Protein AF-A0AAW5MUD3-F1 (afdb_monomer)

Foldseek 3Di:
DVVQLVDQEEEDEDAQCCLLVVLLVSQVVHDQNHAYEYAHDAAHPPPRHDVVVSNCVSNVVSHHYYYDDDPDDVVVVVVD

Structure (mmCIF, N/CA/C/O backbone):
data_AF-A0AAW5MUD3-F1
#
_entry.id   AF-A0AAW5MUD3-F1
#
loop_
_atom_site.group_PDB
_atom_site.id
_atom_site.type_symbol
_atom_site.label_atom_id
_atom_site.label_alt_id
_atom_site.label_comp_id
_atom_site.label_asym_id
_atom_site.label_entity_id
_atom_site.label_seq_id
_atom_site.pdbx_PDB_ins_code
_atom_site.Cartn_x
_atom_site.Cartn_y
_atom_site.Cartn_z
_atom_site.occupancy
_atom_site.B_iso_or_equiv
_atom_site.auth_seq_id
_atom_site.auth_comp_id
_atom_site.auth_asym_id
_atom_site.auth_atom_id
_atom_site.pdbx_PDB_model_num
ATOM 1 N N . ALA A 1 1 ? 0.861 7.410 -15.685 1.00 63.22 1 ALA A N 1
ATOM 2 C CA . ALA A 1 1 ? 1.251 6.085 -16.218 1.00 63.22 1 ALA A CA 1
ATOM 3 C C . ALA A 1 1 ? 2.771 5.913 -16.326 1.00 63.22 1 ALA A C 1
ATOM 5 O O . ALA A 1 1 ? 3.281 4.903 -15.861 1.00 63.22 1 ALA A O 1
ATOM 6 N N . THR A 1 2 ? 3.509 6.891 -16.867 1.00 79.06 2 THR A N 1
ATOM 7 C CA . THR A 1 2 ? 4.961 6.791 -17.134 1.00 79.06 2 THR A CA 1
ATOM 8 C C . THR A 1 2 ? 5.811 6.468 -15.903 1.00 79.06 2 THR A C 1
ATOM 10 O O . THR A 1 2 ? 6.694 5.625 -15.993 1.00 79.06 2 THR A O 1
ATOM 13 N N . ALA A 1 3 ? 5.512 7.065 -14.742 1.00 90.88 3 ALA A N 1
ATOM 14 C CA . ALA A 1 3 ? 6.260 6.801 -13.509 1.00 90.88 3 ALA A CA 1
ATOM 15 C C . ALA A 1 3 ? 6.165 5.329 -13.061 1.00 90.88 3 ALA A C 1
ATOM 17 O O . ALA A 1 3 ? 7.181 4.681 -12.849 1.00 90.88 3 ALA A O 1
ATOM 18 N N . LEU A 1 4 ? 4.955 4.763 -12.991 1.00 93.62 4 LEU A N 1
ATOM 19 C CA . LEU A 1 4 ? 4.745 3.377 -12.545 1.00 93.62 4 LEU A CA 1
ATOM 20 C C . LEU A 1 4 ? 5.338 2.348 -13.515 1.00 93.62 4 LEU A C 1
ATOM 22 O O . LEU A 1 4 ? 5.913 1.354 -13.079 1.00 93.62 4 LEU A O 1
ATOM 26 N N . ALA A 1 5 ? 5.253 2.613 -14.821 1.00 93.00 5 ALA A N 1
ATOM 27 C CA . ALA A 1 5 ? 5.847 1.750 -15.837 1.00 93.00 5 ALA A CA 1
ATOM 28 C C . ALA A 1 5 ? 7.388 1.810 -15.841 1.00 93.00 5 ALA A C 1
ATOM 30 O O . ALA A 1 5 ? 8.041 0.839 -16.218 1.00 93.00 5 ALA A O 1
ATOM 31 N N . ALA A 1 6 ? 7.986 2.923 -15.402 1.00 94.12 6 ALA A N 1
ATOM 32 C CA . ALA A 1 6 ? 9.437 3.077 -15.299 1.00 94.12 6 ALA A CA 1
ATOM 33 C C . ALA A 1 6 ? 10.006 2.551 -13.967 1.00 94.12 6 ALA A C 1
ATOM 35 O O . ALA A 1 6 ? 11.169 2.149 -13.905 1.00 94.12 6 ALA A O 1
ATOM 36 N N . SER A 1 7 ? 9.196 2.505 -12.907 1.00 95.81 7 SER A N 1
ATOM 37 C CA . SER A 1 7 ? 9.649 2.209 -11.547 1.00 95.81 7 SER A CA 1
ATOM 38 C C . SER A 1 7 ? 9.447 0.753 -11.144 1.00 95.81 7 SER A C 1
ATOM 40 O O . SER A 1 7 ? 8.333 0.240 -11.094 1.00 95.81 7 SER A O 1
ATOM 42 N N . ARG A 1 8 ? 10.542 0.091 -10.760 1.00 95.81 8 ARG A N 1
ATOM 43 C CA . ARG A 1 8 ? 10.491 -1.243 -10.143 1.00 95.81 8 ARG A CA 1
ATOM 44 C C . ARG A 1 8 ? 10.063 -1.195 -8.674 1.00 95.81 8 ARG A C 1
ATOM 46 O O . ARG A 1 8 ? 9.351 -2.078 -8.219 1.00 95.81 8 ARG A O 1
ATOM 53 N N . ASN A 1 9 ? 10.502 -0.181 -7.932 1.00 96.50 9 ASN A N 1
ATOM 54 C CA . ASN A 1 9 ? 10.153 0.000 -6.524 1.00 96.50 9 ASN A CA 1
ATOM 55 C C . ASN A 1 9 ? 9.103 1.103 -6.410 1.00 96.50 9 ASN A C 1
ATOM 57 O O . ASN A 1 9 ? 9.320 2.208 -6.907 1.00 96.50 9 ASN A O 1
ATOM 61 N N . ILE A 1 10 ? 7.986 0.800 -5.758 1.00 96.06 10 ILE A N 1
ATOM 62 C CA . ILE A 1 10 ? 6.858 1.716 -5.592 1.00 96.06 10 ILE A CA 1
ATOM 63 C C . ILE A 1 10 ? 6.638 1.944 -4.103 1.00 96.06 10 ILE A C 1
ATOM 65 O O . ILE A 1 10 ? 6.500 0.983 -3.345 1.00 96.06 10 ILE A O 1
ATOM 69 N N . HIS A 1 11 ? 6.593 3.212 -3.702 1.00 95.69 11 HIS A N 1
ATOM 70 C CA . HIS A 1 11 ? 6.298 3.627 -2.338 1.00 95.69 11 HIS A CA 1
ATOM 71 C C . HIS A 1 11 ? 4.937 4.329 -2.294 1.00 95.69 11 HIS A C 1
ATOM 73 O O . HIS A 1 11 ? 4.743 5.335 -2.970 1.00 95.69 11 HIS A O 1
ATOM 79 N N . VAL A 1 12 ? 4.012 3.771 -1.515 1.00 95.00 12 VAL A N 1
ATOM 80 C CA . VAL A 1 12 ? 2.624 4.228 -1.341 1.00 95.00 12 VAL A CA 1
ATOM 81 C C . VAL A 1 12 ? 2.497 4.928 0.018 1.00 95.00 12 VAL A C 1
ATOM 83 O O . VAL A 1 12 ? 2.835 4.350 1.058 1.00 95.00 12 VAL A O 1
ATOM 86 N N . VAL A 1 13 ? 2.068 6.193 0.012 1.00 92.75 13 VAL A N 1
ATOM 87 C CA . VAL A 1 13 ? 2.019 7.092 1.185 1.00 92.75 13 VAL A CA 1
ATOM 88 C C . VAL A 1 13 ? 0.722 7.907 1.179 1.00 92.75 13 VAL A C 1
ATOM 90 O O . VAL A 1 13 ? 0.702 9.132 1.260 1.00 92.75 13 VAL A O 1
ATOM 93 N N . GLU A 1 14 ? -0.391 7.195 1.077 1.00 91.19 14 GLU A N 1
ATOM 94 C CA . GLU A 1 14 ? -1.746 7.758 1.073 1.00 91.19 14 GLU A CA 1
ATOM 95 C C . GLU A 1 14 ? -2.354 7.726 2.486 1.00 91.19 14 GLU A C 1
ATOM 97 O O . GLU A 1 14 ? -1.911 6.935 3.327 1.00 91.19 14 GLU A O 1
ATOM 102 N N . PRO A 1 15 ? -3.429 8.488 2.757 1.00 91.06 15 PRO A N 1
ATOM 103 C CA 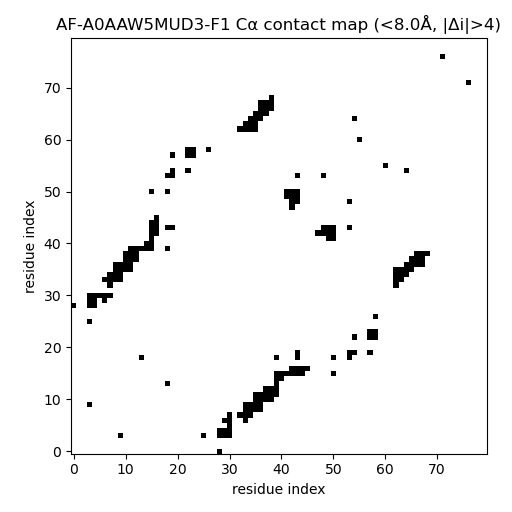. PRO A 1 15 ? -4.339 8.210 3.867 1.00 91.06 15 PRO A CA 1
ATOM 104 C C . PRO A 1 15 ? -4.912 6.783 3.808 1.00 91.06 15 PRO A C 1
ATOM 106 O O . PRO A 1 15 ? -5.214 6.264 2.732 1.00 91.06 15 PRO A O 1
ATOM 109 N N . SER A 1 16 ? -5.141 6.150 4.965 1.00 90.19 16 SE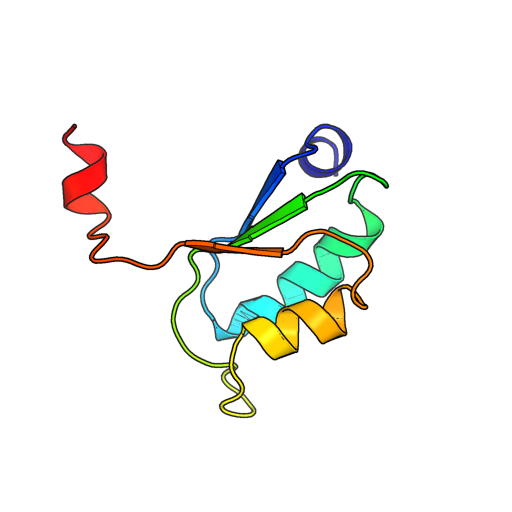R A N 1
ATOM 110 C CA . SER A 1 16 ? -5.543 4.731 5.022 1.00 90.19 16 SER A CA 1
ATOM 111 C C . SER A 1 16 ? -6.872 4.410 4.325 1.00 90.19 16 SER A C 1
ATOM 113 O O . SER A 1 16 ? -7.017 3.315 3.785 1.00 90.19 16 SER A O 1
ATOM 115 N N . HIS A 1 17 ? -7.819 5.354 4.278 1.00 91.00 17 HIS A N 1
ATOM 116 C CA . HIS A 1 17 ? -9.113 5.177 3.604 1.00 91.00 17 HIS A CA 1
ATOM 117 C C . HIS A 1 17 ? -9.000 5.130 2.069 1.00 91.00 17 HIS A C 1
ATOM 119 O O . HIS A 1 17 ? -9.858 4.556 1.410 1.00 91.00 17 HIS A O 1
ATOM 125 N N . LEU A 1 18 ? -7.919 5.664 1.488 1.00 93.81 18 LEU A N 1
ATOM 126 C CA . LEU A 1 18 ? -7.680 5.619 0.038 1.00 93.81 18 LEU A CA 1
ATOM 127 C C . LEU A 1 18 ? -6.852 4.404 -0.391 1.00 93.81 18 LEU A C 1
ATOM 129 O O . LEU A 1 18 ? -6.783 4.091 -1.578 1.00 93.81 18 LEU A O 1
ATOM 133 N N . PHE A 1 19 ? -6.241 3.696 0.562 1.00 95.00 19 PHE A N 1
ATOM 134 C CA . PHE A 1 19 ? -5.216 2.688 0.298 1.00 95.00 19 PHE A CA 1
ATOM 135 C C . PHE A 1 19 ? -5.668 1.607 -0.694 1.00 95.00 19 PHE A C 1
ATOM 137 O O . PHE A 1 19 ? -4.970 1.317 -1.663 1.00 95.00 19 PHE A O 1
ATOM 144 N N . ARG A 1 20 ? -6.865 1.036 -0.503 1.00 94.50 20 ARG A N 1
ATOM 145 C CA . ARG A 1 20 ? -7.397 -0.003 -1.402 1.00 94.50 20 ARG A CA 1
ATOM 146 C C . ARG A 1 20 ? -7.574 0.511 -2.828 1.00 94.50 20 ARG A C 1
ATOM 148 O O . ARG A 1 20 ? -7.211 -0.188 -3.774 1.00 94.50 20 ARG A O 1
ATOM 155 N N . GLU A 1 21 ? -8.160 1.694 -2.971 1.00 95.06 21 GLU A N 1
ATOM 156 C CA . GLU A 1 21 ? -8.489 2.245 -4.281 1.00 95.06 21 GLU A CA 1
ATOM 157 C C . GLU A 1 21 ? -7.223 2.640 -5.040 1.00 95.06 21 GLU A C 1
ATOM 159 O O . GLU A 1 21 ? -7.084 2.277 -6.206 1.00 95.06 21 GLU A O 1
ATOM 164 N N . VAL A 1 22 ? -6.244 3.245 -4.360 1.00 95.38 22 VAL A N 1
ATOM 165 C CA . VAL A 1 22 ? -4.929 3.526 -4.952 1.00 95.38 22 VAL A CA 1
ATOM 166 C C . VAL A 1 22 ? -4.278 2.239 -5.456 1.00 95.38 22 VAL A C 1
ATOM 168 O O . VAL A 1 22 ? -3.894 2.173 -6.622 1.00 95.38 22 VAL A O 1
ATOM 171 N N . LEU A 1 23 ? -4.220 1.175 -4.642 1.00 95.19 23 LEU A N 1
ATOM 172 C CA . LEU A 1 23 ? -3.637 -0.102 -5.076 1.00 95.19 23 LEU A CA 1
ATOM 173 C C . LEU A 1 23 ? -4.350 -0.694 -6.299 1.00 95.19 23 LEU A C 1
ATOM 175 O O . LEU A 1 23 ? -3.697 -1.234 -7.194 1.00 95.19 23 LEU A O 1
ATOM 179 N N . ARG A 1 24 ? -5.680 -0.584 -6.359 1.00 94.75 24 ARG A N 1
ATOM 180 C CA . ARG A 1 24 ? -6.480 -1.068 -7.490 1.00 94.75 24 ARG A CA 1
ATOM 181 C C . ARG A 1 24 ? -6.200 -0.274 -8.767 1.00 94.75 24 ARG A C 1
ATOM 183 O O . ARG A 1 24 ? -6.098 -0.877 -9.833 1.00 94.75 24 ARG A O 1
ATOM 190 N N . GLN A 1 25 ? -6.050 1.045 -8.651 1.00 94.88 25 GLN A N 1
ATOM 191 C CA . GLN A 1 25 ? -5.749 1.933 -9.773 1.00 94.88 25 GLN A CA 1
ATOM 192 C C . GLN A 1 25 ? -4.330 1.733 -10.301 1.00 94.88 25 GLN A C 1
ATOM 194 O O . GLN A 1 25 ? -4.140 1.681 -11.515 1.00 94.88 25 GLN A O 1
ATOM 199 N N . ILE A 1 26 ? -3.331 1.594 -9.422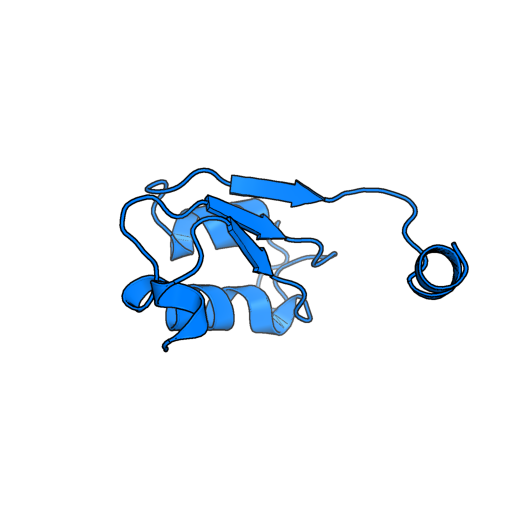 1.00 94.81 26 ILE A N 1
ATOM 200 C CA . ILE A 1 26 ? -1.934 1.498 -9.864 1.00 94.81 26 ILE A CA 1
ATOM 201 C C . ILE A 1 26 ? -1.577 0.125 -10.420 1.00 94.81 26 ILE A C 1
ATOM 203 O O . ILE A 1 26 ? -0.775 0.060 -11.346 1.00 94.81 26 ILE A O 1
ATOM 207 N N . LYS A 1 27 ? -2.196 -0.955 -9.921 1.00 94.06 27 LYS A N 1
ATOM 208 C CA . LYS A 1 27 ? -1.917 -2.341 -10.330 1.00 94.06 27 LYS A CA 1
ATOM 209 C C . LYS A 1 27 ? -1.774 -2.551 -11.847 1.00 94.06 27 LYS A C 1
ATOM 211 O O . LYS A 1 27 ? -0.751 -3.104 -12.244 1.00 94.06 27 LYS A O 1
ATOM 216 N N . PRO A 1 28 ? -2.727 -2.144 -12.710 1.00 93.88 28 PRO A N 1
ATOM 217 C CA . PRO A 1 28 ? -2.607 -2.352 -14.158 1.00 93.88 28 PRO A CA 1
ATOM 218 C C . PRO A 1 28 ? -1.473 -1.550 -14.816 1.00 93.88 28 PRO A C 1
ATOM 220 O O . PRO A 1 28 ? -1.102 -1.847 -15.945 1.00 93.88 28 PRO A O 1
ATOM 223 N N . MET A 1 29 ? -0.926 -0.537 -14.140 1.00 94.62 29 MET A N 1
ATOM 224 C CA . MET A 1 29 ? 0.173 0.297 -14.639 1.00 94.62 29 MET A CA 1
ATOM 225 C C . MET A 1 29 ? 1.553 -0.172 -14.154 1.00 94.62 29 MET A C 1
ATOM 227 O O . MET A 1 29 ? 2.565 0.418 -14.531 1.00 94.62 29 MET A O 1
ATOM 231 N N . MET A 1 30 ? 1.606 -1.181 -13.281 1.00 93.81 30 MET A N 1
ATOM 232 C CA . MET A 1 30 ? 2.848 -1.665 -12.688 1.00 93.81 30 MET A CA 1
ATOM 233 C C . MET A 1 30 ? 3.623 -2.552 -13.656 1.00 93.81 30 MET A C 1
ATOM 235 O O . MET A 1 30 ? 3.055 -3.331 -14.421 1.00 93.81 30 MET A O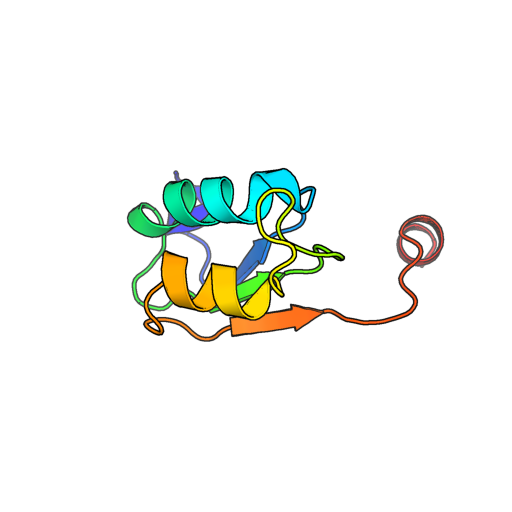 1
ATOM 239 N N . ARG A 1 31 ? 4.951 -2.487 -13.560 1.00 94.06 31 ARG A N 1
ATOM 240 C CA . ARG A 1 31 ? 5.830 -3.454 -14.220 1.00 94.06 31 ARG A CA 1
ATOM 241 C C . ARG A 1 31 ? 5.569 -4.879 -13.707 1.00 94.06 31 ARG A C 1
ATOM 243 O O . ARG A 1 31 ? 5.244 -5.042 -12.529 1.00 94.06 31 ARG A O 1
ATOM 250 N N . PRO A 1 32 ? 5.829 -5.916 -14.523 1.00 92.12 32 PRO A N 1
ATOM 251 C CA . PRO A 1 32 ? 5.743 -7.307 -14.075 1.00 92.12 32 PRO A CA 1
ATOM 252 C C . PRO A 1 32 ? 6.665 -7.641 -12.890 1.00 92.12 32 PRO A C 1
ATOM 254 O O . PRO A 1 32 ? 6.342 -8.509 -12.088 1.00 92.12 32 PRO A O 1
ATOM 257 N N . ASP A 1 33 ? 7.807 -6.952 -12.765 1.00 94.94 33 ASP A N 1
ATOM 258 C CA . ASP A 1 33 ? 8.814 -7.170 -11.717 1.00 94.94 33 ASP A CA 1
ATOM 259 C C . ASP A 1 33 ? 8.733 -6.166 -10.555 1.00 94.94 33 ASP A C 1
ATOM 261 O O . ASP A 1 33 ? 9.691 -6.026 -9.781 1.00 94.94 33 ASP A O 1
ATOM 265 N N . ALA A 1 34 ? 7.614 -5.443 -10.454 1.00 95.31 34 ALA A N 1
ATOM 266 C CA . ALA A 1 34 ? 7.434 -4.401 -9.461 1.00 95.31 34 ALA A CA 1
ATOM 267 C C . ALA A 1 34 ? 7.405 -4.948 -8.024 1.00 95.31 34 ALA A C 1
ATOM 269 O O . ALA A 1 34 ? 7.018 -6.084 -7.752 1.00 95.31 34 ALA A O 1
ATOM 270 N N . ARG A 1 35 ? 7.803 -4.097 -7.082 1.00 96.00 35 ARG A N 1
ATOM 271 C CA . ARG A 1 35 ? 7.786 -4.328 -5.636 1.00 96.00 35 ARG A CA 1
ATOM 272 C C . ARG A 1 35 ? 7.122 -3.136 -4.978 1.00 96.00 35 ARG A C 1
ATOM 274 O O . ARG A 1 35 ? 7.362 -2.001 -5.393 1.00 96.00 35 ARG A O 1
ATOM 281 N N . LEU A 1 36 ? 6.318 -3.387 -3.953 1.00 96.56 36 LEU A N 1
ATOM 282 C CA . LEU A 1 36 ? 5.548 -2.336 -3.305 1.00 96.56 36 LEU A CA 1
ATOM 283 C C . LEU A 1 36 ? 5.848 -2.266 -1.811 1.00 96.56 36 LEU A C 1
ATOM 285 O O . LEU A 1 36 ? 5.828 -3.269 -1.099 1.00 96.56 36 LEU A O 1
ATOM 289 N N . VAL A 1 37 ? 6.103 -1.050 -1.345 1.00 96.56 37 VAL A N 1
ATOM 290 C CA . VAL A 1 37 ? 6.259 -0.711 0.063 1.00 96.56 37 VAL A CA 1
ATOM 291 C C . VAL A 1 37 ? 5.284 0.402 0.423 1.00 96.56 37 VAL A C 1
ATOM 293 O O . VAL A 1 37 ? 4.987 1.255 -0.412 1.00 96.56 37 VAL A O 1
ATOM 296 N N . TRP A 1 38 ? 4.771 0.409 1.650 1.00 95.62 38 TRP A N 1
ATOM 297 C CA . TRP A 1 38 ? 3.954 1.520 2.136 1.00 95.62 38 TRP A CA 1
ATOM 298 C C . TRP A 1 38 ? 4.371 1.992 3.522 1.00 95.62 38 TRP A C 1
ATOM 300 O O . TRP A 1 38 ? 4.823 1.205 4.358 1.00 95.62 38 TRP A O 1
ATOM 310 N N . ALA A 1 39 ? 4.169 3.287 3.752 1.00 93.31 39 ALA A N 1
ATOM 311 C CA . ALA A 1 39 ? 4.281 3.933 5.059 1.00 93.31 39 ALA A CA 1
ATOM 312 C C . ALA A 1 39 ? 2.914 4.390 5.604 1.00 93.31 39 ALA A C 1
ATOM 314 O O . ALA A 1 39 ? 2.841 4.971 6.687 1.00 93.31 39 ALA A O 1
ATOM 315 N N . THR A 1 40 ? 1.821 4.126 4.876 1.00 90.75 40 THR A N 1
ATOM 316 C CA . THR A 1 40 ? 0.454 4.377 5.345 1.00 90.75 40 THR A CA 1
ATOM 317 C C . THR A 1 40 ? 0.195 3.632 6.656 1.00 90.75 40 THR A C 1
ATOM 319 O O . THR A 1 40 ? 0.277 2.404 6.719 1.00 90.75 40 THR A O 1
ATOM 322 N N . LYS A 1 41 ? -0.125 4.385 7.711 1.00 86.12 41 LYS A N 1
ATOM 323 C CA . LYS A 1 41 ? -0.464 3.863 9.042 1.00 86.12 41 LYS A CA 1
ATOM 324 C C . LYS A 1 41 ? -1.982 3.748 9.198 1.00 86.12 41 LYS A C 1
ATOM 326 O O . LYS A 1 41 ? -2.728 4.512 8.592 1.00 86.12 41 LYS A O 1
ATOM 331 N N . GLY A 1 42 ? -2.429 2.824 10.048 1.00 86.19 42 GLY A N 1
ATOM 332 C CA . GLY A 1 42 ? -3.836 2.663 10.425 1.00 86.19 42 GLY A CA 1
ATOM 333 C C . GLY A 1 42 ? -4.495 1.403 9.863 1.00 86.19 42 GLY A C 1
ATOM 334 O O . GLY A 1 42 ? -3.828 0.422 9.531 1.00 86.19 42 GLY A O 1
ATOM 335 N N . LEU A 1 43 ? -5.824 1.439 9.797 1.00 89.62 43 LEU A N 1
ATOM 336 C CA . LEU A 1 43 ? -6.692 0.347 9.355 1.00 89.62 43 LEU A CA 1
ATOM 337 C C . LEU A 1 43 ? -7.523 0.792 8.146 1.00 89.62 43 LEU A C 1
ATOM 339 O O . LEU A 1 43 ? -7.682 1.993 7.901 1.00 89.62 43 LEU A O 1
ATOM 343 N N . GLN A 1 44 ? -8.063 -0.173 7.400 1.00 88.69 44 GLN A N 1
ATOM 344 C CA . GLN A 1 44 ? -9.052 0.108 6.363 1.00 88.69 44 GLN A CA 1
ATOM 345 C C . GLN A 1 44 ? -10.296 0.725 7.010 1.00 88.69 44 GLN A C 1
ATOM 347 O O . GLN A 1 44 ? -10.893 0.102 7.887 1.00 88.69 44 GLN A O 1
ATOM 352 N N . ALA A 1 45 ? -10.690 1.915 6.555 1.00 80.94 45 ALA A N 1
ATOM 353 C CA . ALA A 1 45 ? -11.734 2.708 7.197 1.00 80.94 45 ALA A CA 1
ATOM 354 C C . ALA A 1 45 ? -13.076 1.970 7.306 1.00 80.94 45 ALA A C 1
ATOM 356 O O . ALA A 1 45 ? -13.714 2.026 8.350 1.00 80.94 45 ALA A O 1
ATOM 357 N N . GLU A 1 46 ? -13.477 1.229 6.270 1.00 82.19 46 GLU A N 1
ATOM 358 C CA . GLU A 1 46 ? -14.803 0.598 6.234 1.00 82.19 46 GLU A CA 1
ATOM 359 C C . GLU A 1 46 ? -14.887 -0.692 7.059 1.00 82.19 46 GLU A C 1
ATOM 361 O O . GLU A 1 46 ? -15.971 -1.105 7.453 1.00 82.19 46 GLU A O 1
ATOM 366 N N . THR A 1 47 ? -13.759 -1.375 7.279 1.00 87.06 47 THR A N 1
ATOM 367 C CA . THR A 1 47 ? -13.754 -2.751 7.815 1.00 87.06 47 THR A CA 1
ATOM 368 C C . THR A 1 47 ? -12.862 -2.948 9.036 1.00 87.06 47 THR A C 1
ATOM 370 O O . THR A 1 47 ? -12.849 -4.033 9.608 1.00 87.06 47 THR A O 1
ATOM 373 N N . GLY A 1 48 ? -12.057 -1.951 9.413 1.00 90.06 48 GLY A N 1
ATOM 374 C CA . GLY A 1 48 ? -11.072 -2.072 10.490 1.00 90.06 48 GLY A CA 1
ATOM 375 C C . GLY A 1 48 ? -9.934 -3.054 10.189 1.00 90.06 48 GLY A C 1
ATOM 376 O O . GLY A 1 48 ? -9.184 -3.435 11.083 1.00 90.06 48 GLY A O 1
ATOM 377 N N . ARG A 1 49 ? -9.775 -3.500 8.939 1.00 91.88 49 ARG A N 1
ATOM 378 C CA . ARG A 1 49 ? -8.773 -4.514 8.584 1.00 91.88 49 ARG A CA 1
ATOM 379 C C . ARG A 1 49 ? -7.368 -3.934 8.507 1.00 91.88 49 ARG A C 1
ATOM 381 O O . ARG A 1 49 ? -7.166 -2.806 8.056 1.00 91.88 49 ARG A O 1
ATOM 388 N N . LEU A 1 50 ? -6.378 -4.755 8.860 1.00 94.00 50 LEU A N 1
ATOM 389 C CA . LEU A 1 50 ? -4.966 -4.411 8.682 1.00 94.00 50 LEU A CA 1
ATOM 390 C C . LEU A 1 50 ? -4.655 -4.206 7.193 1.00 94.00 50 LEU A C 1
ATOM 392 O O . LEU A 1 50 ? -5.008 -5.037 6.350 1.00 94.00 50 LEU A O 1
ATOM 396 N N . LEU A 1 51 ? -3.927 -3.133 6.878 1.00 94.19 51 LEU A N 1
ATOM 397 C CA . LEU A 1 51 ? -3.589 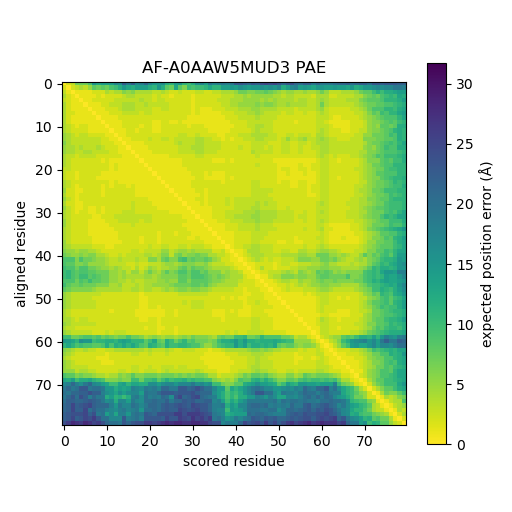-2.748 5.501 1.00 94.19 51 LEU A CA 1
ATOM 398 C C . LEU A 1 51 ? -2.795 -3.827 4.753 1.00 94.19 51 LEU A C 1
ATOM 400 O O . LEU A 1 51 ? -2.943 -3.979 3.545 1.00 94.19 51 LEU A O 1
ATOM 404 N N . GLN A 1 52 ? -2.039 -4.661 5.466 1.00 93.38 52 GLN A N 1
ATOM 405 C CA . GLN A 1 52 ? -1.367 -5.828 4.886 1.00 93.38 52 GLN A CA 1
ATOM 406 C C . GLN A 1 52 ? -2.334 -6.819 4.216 1.00 93.38 52 GLN A C 1
ATOM 408 O O . GLN A 1 52 ? -1.999 -7.407 3.188 1.00 93.38 52 GLN A O 1
ATOM 413 N N . HIS A 1 53 ? -3.542 -6.999 4.763 1.00 94.00 53 HIS A N 1
ATOM 414 C CA . HIS A 1 53 ? -4.555 -7.862 4.157 1.00 94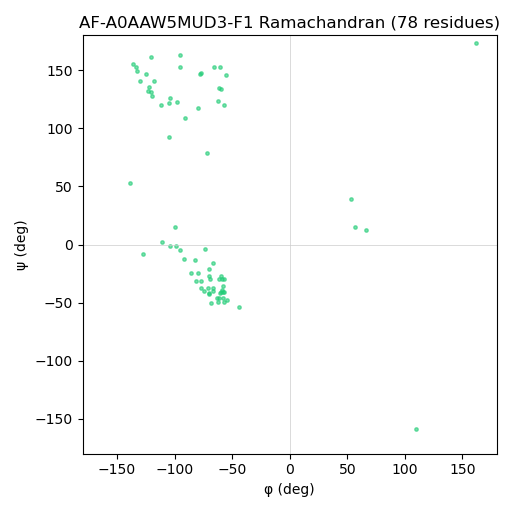.00 53 HIS A CA 1
ATOM 415 C C . HIS A 1 53 ? -5.176 -7.191 2.935 1.00 94.00 53 HIS A C 1
ATOM 417 O O . HIS A 1 53 ? -5.342 -7.837 1.904 1.00 94.00 53 HIS A O 1
ATOM 423 N N . VAL A 1 54 ? -5.433 -5.884 3.021 1.00 94.12 54 VAL A N 1
ATOM 424 C CA . VAL A 1 54 ? -5.920 -5.079 1.894 1.00 94.12 54 VAL A CA 1
ATOM 425 C C . VAL A 1 54 ? -4.950 -5.143 0.713 1.00 94.12 54 VAL A C 1
ATOM 427 O O . VAL A 1 54 ? -5.371 -5.395 -0.415 1.00 94.12 54 VAL A O 1
ATOM 430 N N . ALA A 1 55 ? -3.648 -4.983 0.972 1.00 94.69 55 ALA A N 1
ATOM 431 C CA . ALA A 1 55 ? -2.614 -5.039 -0.056 1.00 94.69 55 ALA A CA 1
ATOM 432 C C . ALA A 1 55 ? -2.542 -6.413 -0.730 1.00 94.69 55 ALA A C 1
ATOM 434 O O . ALA A 1 55 ? -2.528 -6.505 -1.960 1.00 94.69 55 ALA A O 1
ATOM 435 N N . ARG A 1 56 ? -2.553 -7.488 0.068 1.00 93.69 56 ARG A N 1
ATOM 436 C CA . ARG A 1 56 ? -2.544 -8.869 -0.436 1.00 93.69 56 ARG A CA 1
ATOM 437 C C . ARG A 1 56 ? -3.749 -9.170 -1.322 1.00 93.69 56 ARG A C 1
ATOM 439 O O . ARG A 1 56 ? -3.579 -9.799 -2.361 1.00 93.69 56 ARG A O 1
ATOM 446 N N . GLU A 1 57 ? -4.933 -8.689 -0.957 1.00 93.31 57 GLU A N 1
ATOM 447 C CA . GLU A 1 57 ? -6.145 -8.861 -1.763 1.00 93.31 57 GLU A CA 1
ATOM 448 C C . GLU A 1 57 ? -6.097 -8.078 -3.073 1.00 93.31 57 GLU A C 1
ATOM 450 O O . GLU A 1 57 ? -6.334 -8.647 -4.140 1.00 93.31 57 GLU A O 1
ATOM 455 N N . ALA A 1 58 ? -5.767 -6.785 -3.012 1.00 93.50 58 ALA A N 1
ATOM 456 C CA . ALA A 1 58 ? -5.733 -5.928 -4.195 1.00 93.50 58 ALA A CA 1
ATOM 457 C C . ALA A 1 58 ? -4.710 -6.444 -5.228 1.00 93.50 58 ALA A C 1
ATOM 459 O O . ALA A 1 58 ? -4.984 -6.528 -6.432 1.00 93.50 58 ALA A O 1
ATOM 460 N N . LEU A 1 59 ? -3.542 -6.874 -4.750 1.00 92.19 59 LEU A N 1
ATOM 461 C CA . LEU A 1 59 ? -2.403 -7.262 -5.583 1.00 92.19 59 LEU A CA 1
ATOM 462 C C . LEU A 1 59 ? -2.275 -8.782 -5.790 1.00 92.19 59 LEU A C 1
ATOM 464 O O . LEU A 1 59 ? -1.416 -9.224 -6.546 1.00 92.19 59 LEU A O 1
ATOM 468 N N . ARG A 1 60 ? -3.165 -9.585 -5.187 1.00 79.00 60 ARG A N 1
ATOM 469 C CA . ARG A 1 60 ? -3.278 -11.052 -5.338 1.00 79.00 60 ARG A CA 1
ATOM 470 C C . ARG A 1 60 ? -1.980 -11.843 -5.090 1.00 79.00 60 ARG A C 1
ATOM 472 O O . ARG A 1 60 ? -1.717 -12.808 -5.794 1.00 79.00 60 ARG A O 1
ATOM 479 N N . HIS A 1 61 ? -1.173 -11.459 -4.099 1.00 70.94 61 HIS A N 1
ATOM 480 C CA . HIS A 1 61 ? 0.118 -12.106 -3.769 1.00 70.94 61 HIS A CA 1
ATOM 481 C C . HIS A 1 61 ? 1.153 -12.168 -4.913 1.00 70.94 61 HIS A C 1
ATOM 483 O O . HIS A 1 61 ? 2.131 -12.902 -4.811 1.00 70.94 61 HIS A O 1
ATOM 489 N N . GLN A 1 62 ? 0.972 -11.396 -5.989 1.00 80.25 62 GLN A N 1
ATOM 490 C CA . GLN A 1 62 ? 1.819 -11.503 -7.184 1.00 80.25 62 GLN A CA 1
ATOM 491 C C . GLN A 1 62 ? 3.144 -10.744 -7.070 1.00 80.25 62 GLN A C 1
ATOM 493 O O . GLN A 1 62 ? 4.026 -10.947 -7.898 1.00 80.25 62 GLN A O 1
ATOM 498 N N . ILE A 1 63 ? 3.294 -9.873 -6.066 1.00 92.38 63 ILE A N 1
ATOM 499 C CA . ILE A 1 63 ? 4.476 -9.020 -5.922 1.00 92.38 63 ILE A CA 1
ATOM 500 C C . ILE A 1 63 ? 5.014 -9.014 -4.487 1.00 92.38 63 ILE A C 1
ATOM 502 O O . ILE A 1 63 ? 4.235 -9.177 -3.542 1.00 92.38 63 ILE A O 1
ATOM 506 N N . PRO A 1 64 ? 6.324 -8.766 -4.295 1.00 95.38 64 PRO A N 1
ATOM 507 C CA . PRO A 1 64 ? 6.892 -8.510 -2.978 1.00 95.38 64 PRO A CA 1
ATOM 508 C C . PRO A 1 64 ? 6.256 -7.285 -2.312 1.00 95.38 64 PRO A C 1
ATOM 510 O O . PRO A 1 64 ? 6.129 -6.224 -2.931 1.00 95.38 64 PRO A O 1
ATOM 513 N N . LEU A 1 65 ? 5.896 -7.447 -1.038 1.00 95.50 65 LEU A N 1
ATOM 514 C CA . LEU A 1 65 ? 5.253 -6.437 -0.202 1.00 95.50 65 LEU A CA 1
ATOM 515 C C . LEU A 1 65 ? 6.105 -6.164 1.039 1.00 95.50 65 LEU A C 1
ATOM 517 O O . LEU A 1 65 ? 6.555 -7.106 1.690 1.00 95.50 65 LEU A O 1
ATOM 521 N N . ALA A 1 66 ? 6.276 -4.892 1.388 1.00 94.81 66 ALA A N 1
ATOM 522 C CA . ALA A 1 66 ? 6.948 -4.466 2.612 1.00 94.81 66 ALA A CA 1
ATOM 523 C C . ALA A 1 66 ? 6.187 -3.326 3.300 1.00 94.81 66 ALA A C 1
ATOM 525 O O . ALA A 1 66 ? 5.467 -2.565 2.657 1.00 94.81 66 ALA A O 1
ATOM 526 N N . VAL A 1 67 ? 6.380 -3.185 4.610 1.00 93.19 67 VAL A N 1
ATOM 527 C CA . VAL A 1 67 ? 5.816 -2.087 5.407 1.00 93.19 67 VAL A CA 1
ATOM 528 C C . VAL A 1 67 ? 6.956 -1.320 6.048 1.00 93.19 67 VAL A C 1
ATOM 530 O O . VAL A 1 67 ? 7.827 -1.929 6.666 1.00 93.19 67 VAL A O 1
ATOM 533 N N . ILE A 1 68 ? 6.944 0.005 5.926 1.00 90.75 68 ILE A N 1
ATOM 534 C CA . ILE A 1 68 ? 7.838 0.875 6.688 1.00 90.75 68 I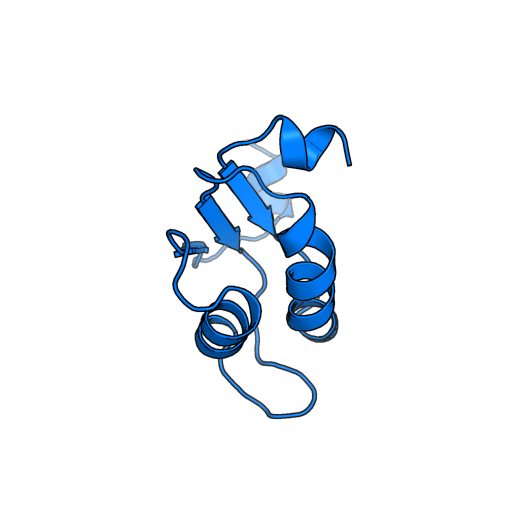LE A CA 1
ATOM 535 C C . ILE A 1 68 ? 7.115 1.263 7.975 1.00 90.75 68 ILE A C 1
ATOM 537 O O . ILE A 1 68 ? 6.157 2.037 7.967 1.00 90.75 68 ILE A O 1
ATOM 541 N N . SER A 1 69 ? 7.583 0.718 9.094 1.00 81.88 69 SER A N 1
ATOM 542 C CA . SER A 1 69 ? 7.093 1.030 10.437 1.00 81.88 69 SER A CA 1
ATOM 543 C C . SER A 1 69 ? 8.199 1.647 11.290 1.00 81.88 69 SER A C 1
ATOM 545 O O . SER A 1 69 ? 9.340 1.198 11.234 1.00 81.88 69 SER A O 1
ATOM 547 N N . GLY A 1 70 ? 7.859 2.646 12.109 1.00 77.19 70 GLY A N 1
ATOM 548 C CA . GLY A 1 70 ? 8.788 3.285 13.046 1.00 77.19 70 GLY A CA 1
ATOM 549 C C . GLY A 1 70 ? 8.303 4.657 13.543 1.00 77.19 70 GLY A C 1
ATOM 550 O O . GLY A 1 70 ? 7.281 5.162 13.045 1.00 77.19 70 GLY A O 1
ATOM 551 N N . PRO A 1 71 ? 9.013 5.265 14.518 1.00 65.38 71 PRO A N 1
ATOM 552 C CA . PRO A 1 71 ? 8.778 6.630 14.982 1.00 65.38 71 PRO A CA 1
ATOM 553 C C . PRO A 1 71 ? 9.247 7.619 13.909 1.00 65.38 71 PRO A C 1
ATOM 555 O O . PRO A 1 71 ? 10.338 8.168 13.952 1.00 65.38 71 PRO A O 1
ATOM 558 N N . THR A 1 72 ? 8.428 7.794 12.880 1.00 58.50 72 THR A N 1
ATOM 559 C CA . THR A 1 72 ? 8.703 8.691 11.760 1.00 58.50 72 THR A CA 1
ATOM 560 C C . THR A 1 72 ? 7.843 9.941 11.884 1.00 58.50 72 THR A C 1
ATOM 562 O O . THR A 1 72 ? 6.703 9.974 11.418 1.00 58.50 72 THR A O 1
ATOM 565 N N . PHE A 1 73 ? 8.378 10.978 12.529 1.00 60.41 73 PHE A N 1
ATOM 566 C CA . PHE A 1 73 ? 7.868 12.336 12.362 1.00 60.41 73 PHE A CA 1
ATOM 567 C C . PHE A 1 73 ? 8.434 12.897 11.055 1.00 60.41 73 PHE A C 1
ATOM 569 O O . PHE A 1 73 ? 9.643 13.044 10.902 1.00 60.41 73 PHE A O 1
ATOM 576 N N . ALA A 1 74 ? 7.564 13.224 10.095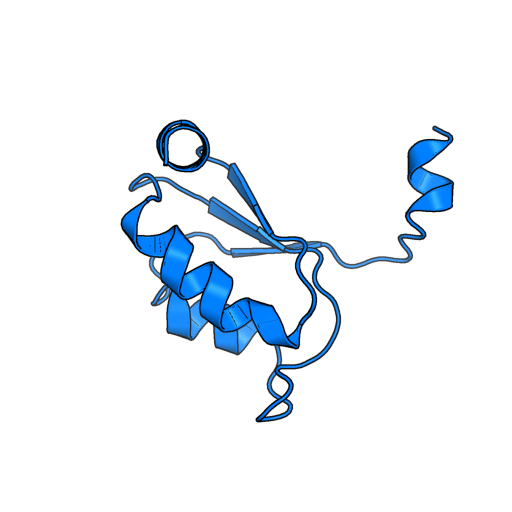 1.00 60.34 74 ALA A N 1
ATOM 577 C CA . ALA A 1 74 ? 7.987 13.741 8.788 1.00 60.34 74 ALA A CA 1
ATOM 578 C C . ALA A 1 74 ? 8.845 15.021 8.895 1.00 60.34 74 ALA A C 1
ATOM 580 O O . ALA A 1 74 ? 9.724 15.249 8.067 1.00 60.34 74 ALA A O 1
ATOM 581 N N . LYS A 1 75 ? 8.622 15.830 9.942 1.00 55.69 75 LYS A N 1
ATOM 582 C CA . LYS A 1 75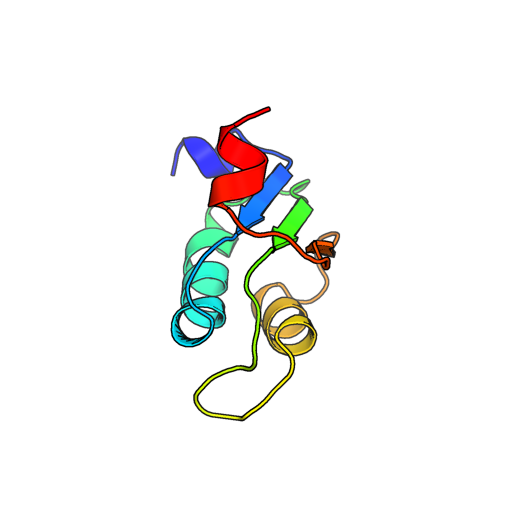 ? 9.410 17.038 10.234 1.00 55.69 75 LYS A CA 1
ATOM 583 C C . LYS A 1 75 ? 10.842 16.745 10.684 1.00 55.69 75 LYS A C 1
ATOM 585 O O . LYS A 1 75 ? 11.708 17.570 10.415 1.00 55.69 75 LYS A O 1
ATOM 590 N N . ASP A 1 76 ? 11.078 15.609 11.332 1.00 54.62 76 ASP A N 1
ATOM 591 C CA . ASP A 1 76 ? 12.406 15.244 11.836 1.00 54.62 76 ASP A CA 1
ATOM 592 C C . ASP A 1 76 ? 13.266 14.649 10.712 1.00 54.62 76 ASP A C 1
ATOM 594 O O . ASP A 1 76 ? 14.464 14.897 10.652 1.00 54.62 76 ASP A O 1
ATOM 598 N N . LEU A 1 77 ? 12.639 13.968 9.744 1.00 58.88 77 LEU A N 1
ATOM 599 C CA . LEU A 1 77 ? 13.312 13.456 8.543 1.00 58.88 77 LEU A CA 1
ATOM 600 C C . LEU A 1 77 ? 13.733 14.562 7.565 1.00 58.88 77 LEU A C 1
ATOM 602 O O . LEU A 1 77 ? 14.804 14.471 6.987 1.00 58.88 77 LEU A O 1
ATOM 606 N N . ALA A 1 78 ? 12.927 15.615 7.388 1.00 59.50 78 ALA A N 1
ATOM 607 C CA . ALA A 1 78 ? 13.224 16.706 6.447 1.00 59.50 78 ALA A CA 1
ATOM 608 C C . ALA A 1 78 ? 14.342 17.665 6.913 1.00 59.50 78 ALA A C 1
ATOM 610 O O . ALA A 1 78 ? 14.677 18.610 6.202 1.00 59.50 78 ALA A O 1
ATOM 611 N N . ARG A 1 79 ? 14.866 17.469 8.128 1.00 48.59 79 ARG A N 1
ATOM 612 C CA . ARG A 1 79 ? 15.918 18.296 8.743 1.00 48.59 79 ARG A CA 1
ATOM 613 C C . ARG A 1 79 ? 17.296 17.634 8.739 1.00 48.59 79 ARG A C 1
ATOM 615 O O . ARG A 1 79 ? 18.237 18.248 9.236 1.00 48.59 79 ARG A O 1
ATOM 622 N N . THR A 1 80 ? 17.394 16.414 8.217 1.00 43.53 80 THR A N 1
ATOM 623 C CA . THR A 1 80 ? 18.656 15.677 8.056 1.00 43.53 80 THR A CA 1
ATOM 624 C C . THR A 1 80 ? 19.029 15.660 6.586 1.00 43.53 80 THR A C 1
ATOM 626 O O . THR A 1 80 ? 20.229 15.831 6.293 1.00 43.53 80 THR A O 1
#

Nearest PDB structures (foldseek):
  3k96-assembly1_B  TM=9.089E-01  e=3.455E-05  Coxiella burnetii RSA 493
  6e90-assembly2_D-2  TM=8.380E-01  e=1.156E-02  Homo sapiens
  2g5c-assembly1_A  TM=7.056E-01  e=7.849E-02  Aquifex aeolicus VF5
  4ddh-assembly1_B  TM=4.447E-01  e=6.499E-01  Mycobacterium tuberculosis
  3coz-assembly1_B  TM=4.033E-01  e=9.659E-01  unclassified

Mean predicted aligned error: 5.71 Å

Sequence (80 aa):
ATALAASRNIHVVEPSHLFREVLRQIKPMMRPDARLVWATKGLQAETGRLLQHVAREALRHQIPLAVISGPTFAKDLART

Radius of gyration: 13.18 Å; Cα contacts (8 Å, |Δi|>4): 100; chains: 1; bounding box: 34×30×32 Å

InterPro domains:
  IPR011128 Glycerol-3-phosphate dehydrogenase, NAD-dependent, N-terminal [PF01210] (2-79)
  IPR036291 NAD(P)-binding domain superfamily [SSF51735] (2-79)

Organism: NCBI:txid1499973

Secondary structure (DSSP, 8-state):
-HHHHH-SEEEE---GGGHHHHHHHHGGGS-TT-EEEE---SB-TTT--BHHHHHHHHHTT-S-EEE--S---HHHHTT-

pLDDT: mean 86.96, std 13.07, range [43.53, 96.56]

Solvent-accessible surface area (backbone atoms only — not comparable to full-atom values): 4856 Å² total; per-residue (Å²): 104,70,65,43,56,72,36,49,72,44,81,46,78,53,64,37,73,48,46,61,59,52,48,54,66,47,54,86,40,46,38,92,80,28,32,43,34,34,58,52,66,74,39,32,70,92,73,68,40,56,52,72,58,49,51,39,62,63,56,65,72,72,52,60,75,51,75,62,80,76,97,73,55,72,73,66,64,78,74,110